Protein AF-A0A3P2R9H6-F1 (afdb_monomer)

Foldseek 3Di:
DPPVVVLVVVLVVLCVVCVLVCVLVVDPLLVQLQVVQVVCVPPDFDWLVNSCVSRVDDSVVSVVSVVSCVVSQQKDWDDDPPTTTMHGGDPPVSVVSVVVSVVSVVVVVD

Structure (mmCIF, N/CA/C/O backbone):
data_AF-A0A3P2R9H6-F1
#
_entry.id   AF-A0A3P2R9H6-F1
#
loop_
_atom_site.group_PDB
_atom_site.id
_atom_site.type_sym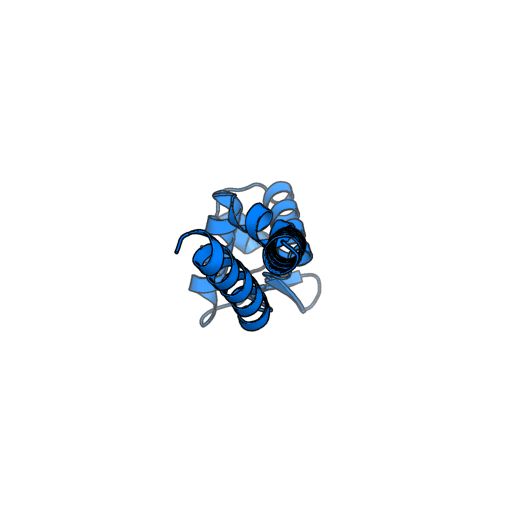bol
_atom_site.label_atom_id
_atom_site.label_alt_id
_atom_site.label_comp_id
_atom_site.label_asym_id
_atom_site.label_entity_id
_atom_site.label_seq_id
_atom_site.pdbx_PDB_ins_code
_atom_site.Cartn_x
_atom_site.Cartn_y
_atom_site.Cartn_z
_atom_site.occupancy
_atom_site.B_iso_or_equiv
_atom_site.auth_seq_id
_atom_site.auth_comp_id
_atom_site.auth_asym_id
_atom_site.auth_atom_id
_atom_site.pdbx_PDB_model_num
ATOM 1 N N . MET A 1 1 ? 23.327 -1.780 -34.382 1.00 46.62 1 MET A N 1
ATOM 2 C CA . MET A 1 1 ? 22.218 -0.815 -34.222 1.00 46.62 1 MET A CA 1
ATOM 3 C C . MET A 1 1 ? 20.954 -1.452 -33.639 1.00 46.62 1 MET A C 1
ATOM 5 O O . MET A 1 1 ? 20.208 -0.732 -33.006 1.00 46.62 1 MET A O 1
ATOM 9 N N . SER A 1 2 ? 20.743 -2.770 -33.760 1.00 53.44 2 SER A N 1
ATOM 10 C CA . SER A 1 2 ? 19.533 -3.475 -33.286 1.00 53.44 2 SER A CA 1
ATOM 11 C C . SER A 1 2 ? 19.523 -3.889 -31.801 1.00 53.44 2 SER A C 1
ATOM 13 O O . SER A 1 2 ? 18.468 -3.936 -31.202 1.00 53.44 2 SER A O 1
ATOM 15 N N . LYS A 1 3 ? 20.672 -4.137 -31.154 1.00 57.78 3 LYS A N 1
ATOM 16 C CA . LYS A 1 3 ? 20.700 -4.594 -29.741 1.00 57.78 3 LYS A CA 1
ATOM 17 C C . LYS A 1 3 ? 20.366 -3.520 -28.693 1.00 57.78 3 LYS A C 1
ATOM 19 O O . LYS A 1 3 ? 20.086 -3.863 -27.551 1.00 57.78 3 LYS A O 1
ATOM 24 N N . GLN A 1 4 ? 20.467 -2.240 -29.053 1.00 58.81 4 GLN A N 1
ATOM 25 C CA . GLN A 1 4 ? 20.329 -1.126 -28.108 1.00 58.81 4 GLN A CA 1
ATOM 26 C C . GLN A 1 4 ? 18.892 -0.582 -28.045 1.00 58.81 4 GLN A C 1
ATOM 28 O O . GLN A 1 4 ? 18.503 -0.077 -26.996 1.00 58.81 4 GLN A O 1
ATOM 33 N N . SER A 1 5 ? 18.092 -0.741 -29.113 1.00 61.91 5 SER A N 1
ATOM 34 C CA . SER A 1 5 ? 16.647 -0.454 -29.086 1.00 61.91 5 SER A CA 1
ATOM 35 C C . SER A 1 5 ? 15.918 -1.424 -28.158 1.00 61.91 5 SER A C 1
ATOM 37 O O . SER A 1 5 ? 15.194 -0.985 -27.269 1.00 61.91 5 SER A O 1
ATOM 39 N N . ASP A 1 6 ? 16.223 -2.716 -28.278 1.00 82.00 6 ASP A N 1
ATOM 40 C CA . ASP A 1 6 ? 15.522 -3.788 -27.563 1.00 82.00 6 ASP A CA 1
ATOM 41 C C . ASP A 1 6 ? 15.710 -3.694 -26.038 1.00 82.00 6 ASP A C 1
ATOM 43 O O . ASP A 1 6 ? 14.777 -3.921 -25.272 1.00 82.00 6 ASP A O 1
ATOM 47 N N . LEU A 1 7 ? 16.902 -3.294 -25.574 1.00 84.56 7 LEU A N 1
ATOM 48 C CA . LEU A 1 7 ? 17.179 -3.126 -24.141 1.00 84.56 7 LEU A CA 1
ATOM 49 C C . LEU A 1 7 ? 16.446 -1.914 -23.544 1.00 84.56 7 LEU A C 1
ATOM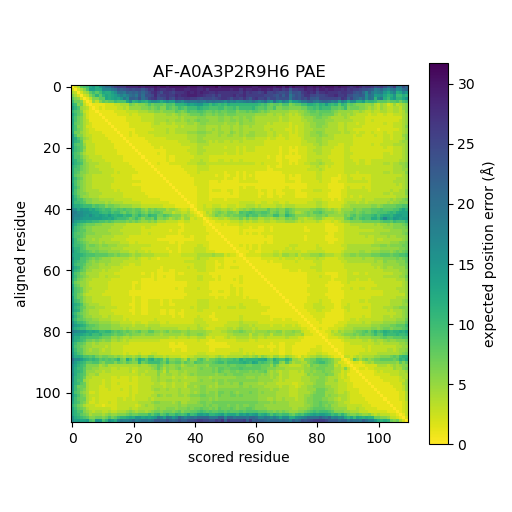 51 O O . LEU A 1 7 ? 15.968 -1.973 -22.414 1.00 84.56 7 LEU A O 1
ATOM 55 N N . SER A 1 8 ? 16.345 -0.814 -24.295 1.00 86.56 8 SER A N 1
ATOM 56 C CA . SER A 1 8 ? 15.620 0.374 -23.833 1.00 86.56 8 SER A CA 1
ATOM 57 C C . SER A 1 8 ? 14.109 0.134 -23.742 1.00 86.56 8 SER A C 1
ATOM 59 O O . SER A 1 8 ? 13.464 0.622 -22.815 1.00 86.56 8 SER A O 1
ATOM 61 N N . GLU A 1 9 ? 13.549 -0.658 -24.660 1.00 89.50 9 GLU A N 1
ATOM 62 C CA . GLU A 1 9 ? 12.145 -1.077 -24.625 1.00 89.50 9 GLU A CA 1
ATOM 63 C C . GLU A 1 9 ? 11.865 -1.998 -23.433 1.00 89.50 9 GLU A C 1
ATOM 65 O O . GLU A 1 9 ? 10.888 -1.771 -22.717 1.00 89.50 9 GLU A O 1
ATOM 70 N N . GLN A 1 10 ? 12.758 -2.957 -23.158 1.00 89.00 10 GLN A N 1
ATOM 71 C CA . GLN A 1 10 ? 12.662 -3.827 -21.982 1.00 89.00 10 GLN A CA 1
ATOM 72 C C . GLN A 1 10 ? 12.665 -3.023 -20.677 1.00 89.00 10 GLN A C 1
ATOM 74 O O . GLN A 1 10 ? 11.799 -3.214 -19.833 1.00 89.00 10 GLN A O 1
ATOM 79 N N . ILE A 1 11 ? 13.582 -2.069 -20.523 1.00 91.25 11 ILE A N 1
ATOM 80 C CA . ILE A 1 11 ? 13.661 -1.251 -19.305 1.00 91.25 11 ILE A CA 1
ATOM 81 C C . ILE A 1 11 ? 12.410 -0.390 -19.119 1.00 91.25 11 ILE A C 1
ATOM 83 O O . ILE A 1 11 ? 11.926 -0.241 -18.000 1.00 91.25 11 ILE A O 1
ATOM 87 N N . ASN A 1 12 ? 11.859 0.168 -20.198 1.00 92.12 12 ASN A N 1
ATOM 88 C CA . ASN A 1 12 ? 10.601 0.912 -20.120 1.00 92.12 12 ASN A CA 1
ATOM 89 C C . ASN A 1 12 ? 9.430 0.013 -19.698 1.00 92.12 12 ASN A C 1
ATOM 91 O O . ASN A 1 12 ? 8.568 0.450 -18.932 1.00 92.12 12 ASN A O 1
ATOM 95 N N . HIS A 1 13 ? 9.410 -1.238 -20.160 1.00 91.19 13 HIS A N 1
ATOM 96 C CA . HIS A 1 13 ? 8.444 -2.227 -19.698 1.00 91.19 13 HIS A CA 1
ATOM 97 C C . HIS A 1 13 ? 8.634 -2.550 -18.208 1.00 91.19 13 HIS A C 1
ATOM 99 O O . HIS A 1 13 ? 7.677 -2.453 -17.440 1.00 91.19 13 HIS A O 1
ATOM 105 N N . ASP A 1 14 ? 9.863 -2.824 -17.773 1.00 91.19 14 ASP A N 1
ATOM 106 C CA . ASP A 1 14 ? 10.186 -3.098 -16.370 1.00 91.19 14 ASP A CA 1
ATOM 107 C C . ASP A 1 14 ? 9.817 -1.918 -15.457 1.00 91.19 14 ASP A C 1
ATOM 109 O O . ASP A 1 14 ? 9.265 -2.118 -14.374 1.00 91.19 14 ASP A O 1
ATOM 113 N N . PHE A 1 15 ? 10.044 -0.675 -15.902 1.00 93.75 15 PHE A N 1
ATOM 114 C CA . PHE A 1 15 ? 9.589 0.520 -15.189 1.00 93.75 15 PHE A CA 1
ATOM 115 C C . PHE A 1 15 ? 8.073 0.531 -15.003 1.00 93.75 15 PHE A C 1
ATOM 117 O O . PHE A 1 15 ? 7.599 0.824 -13.903 1.00 93.75 15 PHE A O 1
ATOM 124 N N . SER A 1 16 ? 7.307 0.193 -16.043 1.00 92.06 16 SER A N 1
ATOM 125 C CA . SER A 1 16 ? 5.850 0.073 -15.937 1.00 92.06 16 SER A CA 1
ATOM 126 C C . SER A 1 16 ? 5.454 -0.983 -14.901 1.00 92.06 16 SER A C 1
ATOM 128 O O . SER A 1 16 ? 4.566 -0.735 -14.089 1.00 92.06 16 SER A O 1
ATOM 130 N N . GLU A 1 17 ? 6.147 -2.123 -14.869 1.00 90.56 17 GLU A N 1
ATOM 131 C CA . GLU A 1 17 ? 5.855 -3.236 -13.956 1.00 90.56 17 GLU A CA 1
ATOM 132 C C . GLU A 1 17 ? 6.136 -2.941 -12.476 1.00 90.56 17 GLU A C 1
ATOM 134 O O . GLU A 1 17 ? 5.536 -3.584 -11.604 1.00 90.56 17 GLU A O 1
ATOM 139 N N . VAL A 1 18 ? 7.035 -1.994 -12.179 1.00 92.88 18 VAL A N 1
ATOM 140 C CA . VAL A 1 18 ? 7.365 -1.580 -10.802 1.00 92.88 18 VAL A CA 1
ATOM 141 C C . VAL A 1 18 ? 6.774 -0.230 -10.399 1.00 92.88 18 VAL A C 1
ATOM 143 O O . VAL A 1 18 ? 6.918 0.164 -9.243 1.00 92.88 18 VAL A O 1
ATOM 146 N N . THR A 1 19 ? 6.129 0.504 -11.309 1.00 94.25 19 THR A N 1
ATOM 147 C CA . THR A 1 19 ? 5.680 1.884 -11.047 1.00 94.25 19 THR A CA 1
ATOM 148 C C . THR A 1 19 ? 4.782 1.966 -9.814 1.00 94.25 19 THR A C 1
ATOM 150 O O . THR A 1 19 ? 5.057 2.756 -8.909 1.00 94.25 19 THR A O 1
ATOM 153 N N . ASP A 1 20 ? 3.763 1.112 -9.722 1.00 92.56 20 ASP A N 1
ATOM 154 C CA . ASP A 1 20 ? 2.827 1.125 -8.592 1.00 92.56 20 ASP A CA 1
ATOM 155 C C . ASP A 1 20 ? 3.515 0.771 -7.268 1.00 92.56 20 ASP A C 1
ATOM 157 O O . ASP A 1 20 ? 3.244 1.391 -6.236 1.00 92.56 20 ASP A O 1
ATOM 161 N N . LEU A 1 21 ? 4.469 -0.166 -7.304 1.00 93.75 21 LEU A N 1
ATOM 162 C CA . LEU A 1 21 ? 5.298 -0.532 -6.157 1.00 93.75 21 LEU A CA 1
ATOM 163 C C . LEU A 1 21 ? 6.143 0.662 -5.685 1.00 93.75 21 LEU A C 1
ATOM 165 O O . LEU A 1 21 ? 6.130 1.000 -4.500 1.00 93.75 21 LEU A O 1
ATOM 169 N N . LEU A 1 22 ? 6.842 1.335 -6.602 1.00 94.69 22 LEU A N 1
ATOM 170 C CA . LEU A 1 22 ? 7.685 2.492 -6.291 1.00 94.69 22 LEU A CA 1
ATOM 171 C C . LEU A 1 22 ? 6.863 3.672 -5.767 1.00 94.69 22 LEU A C 1
ATOM 173 O O . LEU A 1 22 ? 7.236 4.288 -4.768 1.00 94.69 22 LEU A O 1
ATOM 177 N N . VAL A 1 23 ? 5.718 3.964 -6.388 1.00 95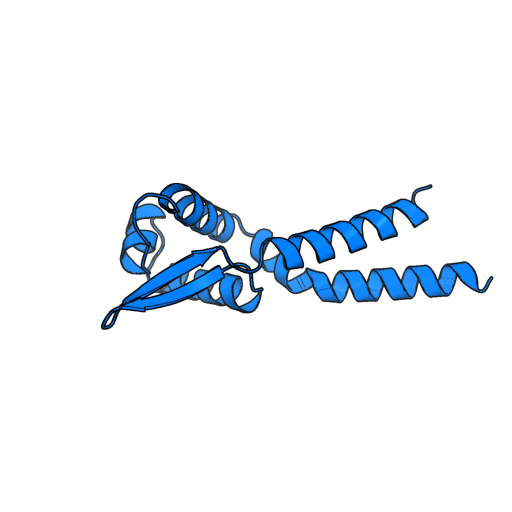.44 23 VAL A N 1
ATOM 178 C CA . VAL A 1 23 ? 4.798 5.016 -5.935 1.00 95.44 23 VAL A CA 1
ATOM 179 C C . VAL A 1 23 ? 4.257 4.693 -4.544 1.00 95.44 23 VAL A C 1
ATOM 181 O O . VAL A 1 23 ? 4.197 5.570 -3.675 1.00 95.44 23 VAL A O 1
ATOM 184 N N . ALA A 1 24 ? 3.885 3.440 -4.287 1.00 96.06 24 ALA A N 1
ATOM 185 C CA . ALA A 1 24 ? 3.398 3.021 -2.983 1.00 96.06 24 ALA A CA 1
ATOM 186 C C . ALA A 1 24 ? 4.492 3.114 -1.901 1.00 96.06 24 ALA A C 1
ATOM 188 O O . ALA A 1 24 ? 4.209 3.609 -0.808 1.00 96.06 24 ALA A O 1
ATOM 189 N N . LEU A 1 25 ? 5.733 2.727 -2.200 1.00 95.00 25 LEU A N 1
ATOM 190 C CA . LEU A 1 25 ? 6.861 2.794 -1.261 1.00 95.00 25 LEU A CA 1
ATOM 191 C C . LEU A 1 25 ? 7.461 4.203 -1.107 1.00 95.00 25 LEU A C 1
ATOM 193 O O . LEU A 1 25 ? 8.085 4.489 -0.090 1.00 95.00 25 LEU A O 1
ATOM 197 N N . GLY A 1 26 ? 7.240 5.108 -2.061 1.00 96.75 26 GLY A N 1
ATOM 198 C CA . GLY A 1 26 ? 7.776 6.475 -2.053 1.00 96.75 26 GLY A CA 1
ATOM 199 C C . GLY A 1 26 ? 7.148 7.435 -1.031 1.00 96.75 26 GLY A C 1
ATOM 200 O O . GLY A 1 26 ? 7.514 8.607 -0.983 1.00 96.75 26 GLY A O 1
ATOM 201 N N . ASP A 1 27 ? 6.202 6.977 -0.210 1.00 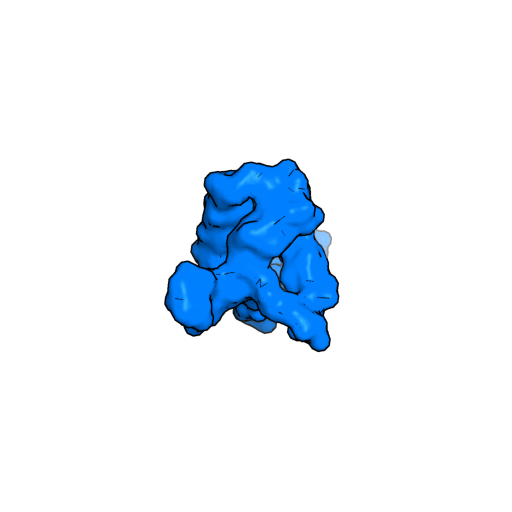97.88 27 ASP A N 1
ATOM 202 C CA . ASP A 1 27 ? 5.487 7.803 0.766 1.00 97.88 27 ASP A CA 1
ATOM 203 C C . ASP A 1 27 ? 5.829 7.419 2.201 1.00 97.88 27 ASP A C 1
ATOM 205 O O . ASP A 1 27 ? 5.647 6.285 2.646 1.00 97.88 27 ASP A O 1
ATOM 209 N N . LYS A 1 28 ? 6.268 8.422 2.961 1.00 97.38 28 LYS A N 1
ATOM 210 C CA . LYS A 1 28 ? 6.727 8.251 4.339 1.00 97.38 28 LYS A CA 1
ATOM 211 C C . LYS A 1 28 ? 5.661 7.659 5.267 1.00 97.38 28 LYS A C 1
ATOM 213 O O . LYS A 1 28 ? 6.007 6.892 6.159 1.00 97.38 28 LYS A O 1
ATOM 218 N N . LYS A 1 29 ? 4.384 8.009 5.092 1.00 97.81 29 LYS A N 1
ATOM 219 C CA . LYS A 1 29 ? 3.287 7.513 5.936 1.00 97.81 29 LYS A CA 1
ATOM 220 C C . LYS A 1 29 ? 2.927 6.073 5.606 1.00 97.81 29 LYS A C 1
ATOM 222 O O . LYS A 1 29 ? 2.652 5.294 6.517 1.00 97.81 29 LYS A O 1
ATOM 227 N N . ARG A 1 30 ? 3.021 5.679 4.336 1.00 97.69 30 ARG A N 1
ATOM 228 C CA . ARG A 1 30 ? 2.912 4.271 3.932 1.00 97.69 30 ARG A CA 1
ATOM 229 C C . ARG A 1 30 ? 4.059 3.432 4.490 1.00 97.69 30 ARG A C 1
ATOM 231 O O . ARG A 1 30 ? 3.797 2.377 5.060 1.00 97.69 30 ARG A O 1
ATOM 238 N N . LEU A 1 31 ? 5.296 3.928 4.433 1.00 97.62 31 LEU A N 1
ATOM 239 C CA . LEU A 1 31 ? 6.443 3.260 5.063 1.00 97.62 31 LEU A CA 1
ATOM 240 C C . LEU A 1 31 ? 6.286 3.140 6.588 1.00 97.62 31 LEU A C 1
ATOM 242 O O . LEU A 1 31 ? 6.633 2.111 7.163 1.00 97.62 31 LEU A O 1
ATOM 246 N N . GLU A 1 32 ? 5.719 4.155 7.244 1.00 97.50 32 GLU A N 1
ATOM 247 C CA . GLU A 1 32 ? 5.397 4.111 8.675 1.00 97.50 32 GLU A CA 1
ATOM 248 C C . GLU A 1 32 ? 4.381 2.999 8.994 1.00 97.50 32 GLU A C 1
ATOM 250 O O . GLU A 1 32 ? 4.613 2.214 9.913 1.00 97.50 32 GLU A O 1
ATOM 255 N N . ILE A 1 33 ? 3.307 2.867 8.205 1.00 97.81 33 ILE A N 1
ATOM 256 C CA . ILE A 1 33 ? 2.321 1.776 8.336 1.00 97.81 33 ILE A CA 1
ATOM 257 C C . ILE A 1 33 ? 2.983 0.405 8.147 1.00 97.81 33 ILE A C 1
ATOM 259 O O . ILE A 1 33 ? 2.790 -0.485 8.977 1.00 97.81 33 ILE A O 1
ATOM 263 N N . LEU A 1 34 ? 3.788 0.234 7.092 1.00 96.81 34 LEU A N 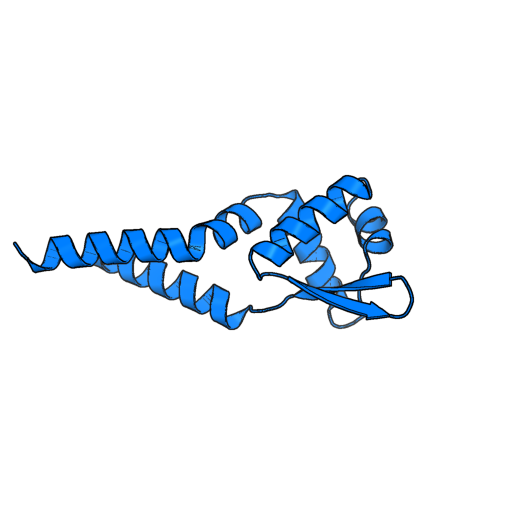1
ATOM 264 C CA . LEU A 1 34 ? 4.504 -1.020 6.832 1.00 96.81 34 LEU A CA 1
ATOM 265 C C . LEU A 1 34 ? 5.443 -1.378 7.987 1.00 96.81 34 LEU A C 1
ATOM 267 O O . LEU A 1 34 ? 5.483 -2.529 8.410 1.00 96.81 34 LEU A O 1
ATOM 271 N N . SER A 1 35 ? 6.140 -0.393 8.556 1.00 96.44 35 SER A N 1
ATOM 272 C CA . SER A 1 35 ? 6.989 -0.592 9.732 1.00 96.44 35 SER A CA 1
ATOM 273 C C . SER A 1 35 ? 6.198 -1.119 10.938 1.00 96.44 35 SER A C 1
ATOM 275 O O . SER A 1 35 ? 6.674 -2.030 11.622 1.00 96.44 35 SER A O 1
ATOM 277 N N . LYS A 1 36 ? 4.973 -0.621 11.180 1.00 96.94 36 LYS A N 1
ATOM 278 C CA . LYS A 1 36 ? 4.101 -1.162 12.242 1.00 96.94 36 LYS A CA 1
ATOM 279 C C . LYS A 1 36 ? 3.694 -2.607 11.967 1.00 96.94 36 LYS A C 1
ATOM 281 O O . LYS A 1 36 ? 3.794 -3.429 12.872 1.00 96.94 36 LYS A O 1
ATOM 286 N N . LEU A 1 37 ? 3.311 -2.929 10.729 1.00 96.00 37 LEU A N 1
ATOM 287 C CA . LEU A 1 37 ? 2.965 -4.300 10.332 1.00 96.00 37 LEU A CA 1
ATOM 288 C C . LEU A 1 37 ? 4.147 -5.266 10.504 1.00 96.00 37 LEU A C 1
ATOM 290 O O . LEU A 1 37 ? 3.970 -6.350 11.049 1.00 96.00 37 LEU A O 1
ATOM 294 N N . ILE A 1 38 ? 5.356 -4.859 10.105 1.00 94.12 38 ILE A N 1
ATOM 295 C CA . ILE A 1 38 ? 6.582 -5.657 10.275 1.00 94.12 38 ILE A CA 1
ATOM 296 C C . ILE A 1 38 ? 6.879 -5.889 11.760 1.00 94.12 38 ILE A C 1
ATOM 298 O O . ILE A 1 38 ? 7.175 -7.010 12.161 1.00 94.12 38 ILE A O 1
ATOM 302 N N . THR A 1 39 ? 6.763 -4.845 12.585 1.00 93.81 39 THR A N 1
ATOM 303 C CA . THR A 1 39 ? 6.995 -4.949 14.036 1.00 93.81 39 THR A CA 1
ATOM 304 C C . THR A 1 39 ? 6.023 -5.935 14.689 1.00 93.81 39 THR A C 1
ATOM 306 O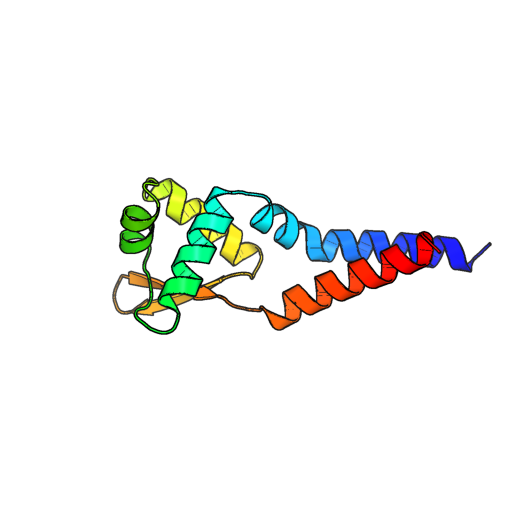 O . THR A 1 39 ? 6.409 -6.693 15.576 1.00 93.81 39 THR A O 1
ATOM 309 N N . ALA A 1 40 ? 4.773 -5.956 14.226 1.00 92.69 40 ALA A N 1
ATOM 310 C CA . ALA A 1 40 ? 3.714 -6.789 14.780 1.00 92.69 40 ALA A CA 1
ATOM 311 C C . ALA A 1 40 ? 3.651 -8.214 14.189 1.00 92.69 40 ALA A C 1
ATOM 313 O O . ALA A 1 40 ? 2.908 -9.045 14.704 1.00 92.69 40 ALA A O 1
ATOM 314 N N . TYR A 1 41 ? 4.444 -8.528 13.153 1.00 86.00 41 TYR A N 1
ATOM 315 C CA . TYR A 1 41 ? 4.344 -9.766 12.360 1.00 86.00 41 TYR A CA 1
ATOM 316 C C . TYR A 1 41 ? 4.391 -11.068 13.187 1.00 86.00 41 TYR A C 1
ATOM 318 O O . TYR A 1 41 ? 3.717 -12.037 12.848 1.00 86.00 41 TYR A O 1
ATOM 326 N N . HIS A 1 42 ? 5.146 -11.088 14.291 1.00 82.88 42 HIS A N 1
ATOM 327 C CA . HIS A 1 42 ? 5.248 -12.243 15.200 1.00 82.88 42 HIS A CA 1
ATOM 328 C C . HIS A 1 42 ? 4.428 -12.109 16.494 1.00 82.88 42 HIS A C 1
ATOM 330 O O . HIS A 1 42 ? 4.538 -12.966 17.368 1.00 82.88 42 HIS A O 1
ATOM 336 N N . GLN A 1 43 ? 3.658 -11.032 16.649 1.00 86.31 43 GLN A N 1
ATOM 337 C CA . GLN A 1 43 ? 2.966 -10.697 17.894 1.00 86.31 43 GLN A CA 1
ATOM 338 C C . GLN A 1 43 ? 1.450 -10.764 17.722 1.00 86.31 43 GLN A C 1
ATOM 340 O O . GLN A 1 43 ? 0.822 -11.716 18.176 1.00 86.31 43 GLN A O 1
ATOM 345 N N . GLU A 1 44 ? 0.867 -9.768 17.058 1.00 87.25 44 GLU A N 1
ATOM 346 C CA . GLU A 1 44 ? -0.579 -9.637 16.910 1.00 87.25 44 GLU A CA 1
ATOM 347 C C . GLU A 1 44 ? -0.914 -9.008 15.550 1.00 87.25 44 GLU A C 1
ATOM 349 O O . GLU A 1 44 ? -0.279 -8.028 15.152 1.00 87.25 44 GLU A O 1
ATOM 354 N N . PRO A 1 45 ? -1.896 -9.545 14.806 1.00 90.75 45 PRO A N 1
ATOM 355 C CA . PRO A 1 45 ? -2.315 -8.938 13.554 1.00 90.75 45 PRO A CA 1
ATOM 356 C C . PRO A 1 45 ? -2.958 -7.565 13.798 1.00 90.75 45 PRO A C 1
ATOM 358 O O . PRO A 1 45 ? -3.784 -7.407 14.692 1.00 90.75 45 PRO A O 1
ATOM 361 N N . LEU A 1 46 ? -2.637 -6.577 12.958 1.00 96.62 46 LEU A N 1
ATOM 362 C CA . LEU A 1 46 ? -3.139 -5.207 13.116 1.00 96.62 46 LEU A CA 1
ATOM 363 C C . LEU A 1 46 ? -4.341 -4.932 12.207 1.00 96.62 46 LEU A C 1
ATOM 365 O O . LEU A 1 46 ? -4.306 -5.200 11.000 1.00 96.62 46 LEU A O 1
ATOM 369 N N . CYS A 1 47 ? -5.389 -4.330 12.765 1.00 96.94 47 CYS A N 1
ATOM 370 C CA . CYS A 1 47 ? -6.524 -3.806 12.014 1.00 96.94 47 CYS A CA 1
ATOM 371 C C . CYS A 1 47 ? -6.404 -2.288 11.774 1.00 96.94 47 CYS A C 1
ATOM 373 O O . CYS A 1 47 ? -5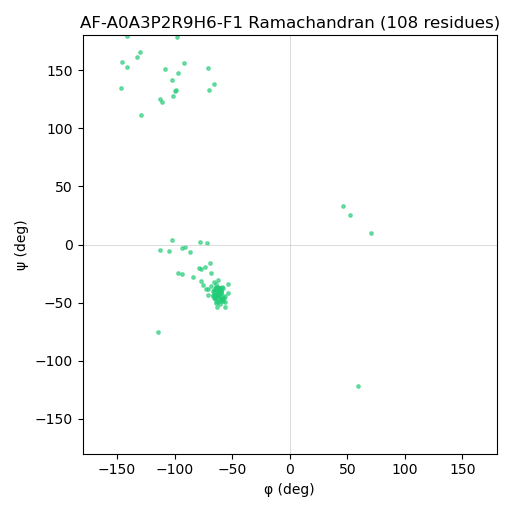.468 -1.618 12.213 1.00 96.94 47 CYS A O 1
ATOM 375 N N . VAL A 1 48 ? -7.381 -1.702 11.070 1.00 97.38 48 VAL A N 1
ATOM 376 C CA . VAL A 1 48 ? -7.408 -0.248 10.793 1.00 97.38 48 VAL A CA 1
ATOM 377 C C . VAL A 1 48 ? -7.399 0.581 12.080 1.00 97.38 48 VAL A C 1
ATOM 379 O O . VAL A 1 48 ? -6.787 1.648 12.109 1.00 97.38 48 VAL A O 1
ATOM 382 N N . LYS A 1 49 ? -8.092 0.122 13.132 1.00 96.38 49 LYS A N 1
ATOM 383 C CA . LYS A 1 49 ? -8.153 0.827 14.418 1.00 96.38 49 LYS A CA 1
ATOM 384 C C . LYS A 1 49 ? -6.765 0.884 15.058 1.00 96.38 49 LYS A C 1
ATOM 386 O O . LYS A 1 49 ? -6.302 1.978 15.360 1.00 96.38 49 LYS A O 1
ATOM 391 N N . ASP A 1 50 ? -6.083 -0.252 15.146 1.00 96.69 50 ASP A N 1
ATOM 392 C CA . ASP A 1 50 ? -4.755 -0.344 15.765 1.00 96.69 50 ASP A CA 1
ATOM 393 C C . ASP A 1 50 ? -3.743 0.510 14.996 1.00 96.69 50 ASP A C 1
ATOM 395 O O . ASP A 1 50 ? -2.998 1.297 15.572 1.00 96.69 50 ASP A O 1
ATOM 399 N N . LEU A 1 51 ? -3.777 0.453 13.661 1.00 97.25 51 LEU A N 1
ATOM 400 C CA . LEU A 1 51 ? -2.917 1.282 12.814 1.00 97.25 51 LEU A CA 1
ATOM 401 C C . LEU A 1 51 ? -3.199 2.782 12.961 1.00 97.25 51 LEU A C 1
ATOM 403 O O . LEU A 1 51 ? -2.270 3.582 12.886 1.00 97.25 51 LEU A O 1
ATOM 407 N N . THR A 1 52 ? -4.454 3.178 13.183 1.00 97.31 52 THR A N 1
ATOM 408 C CA . THR A 1 52 ? -4.827 4.578 13.461 1.00 97.31 52 THR A CA 1
ATOM 409 C C . THR A 1 52 ? -4.166 5.052 14.756 1.00 97.31 52 THR A C 1
ATOM 411 O O . THR A 1 52 ? -3.545 6.114 14.774 1.00 97.31 52 THR A O 1
ATOM 414 N N . GLU A 1 53 ? -4.237 4.240 15.811 1.00 95.81 53 GLU A N 1
ATOM 415 C CA . GLU A 1 53 ? -3.644 4.541 17.119 1.00 95.81 53 GLU A CA 1
ATOM 416 C C . GLU A 1 53 ? -2.106 4.563 17.061 1.00 95.81 53 GLU A C 1
ATOM 418 O O . GLU A 1 53 ? -1.476 5.459 17.618 1.00 95.81 53 GLU A O 1
ATOM 423 N N . LEU A 1 54 ? -1.486 3.639 16.320 1.00 95.88 54 LEU A N 1
ATOM 424 C CA . LEU A 1 54 ? -0.026 3.507 16.231 1.00 95.88 54 LEU A CA 1
ATOM 425 C C . LEU A 1 54 ? 0.667 4.548 15.338 1.00 95.88 54 LEU A C 1
ATOM 427 O O . LEU A 1 54 ? 1.881 4.733 15.463 1.00 95.88 54 LEU A O 1
ATOM 431 N N . THR A 1 55 ? -0.057 5.175 14.406 1.00 94.75 55 THR A N 1
ATOM 432 C CA . THR A 1 55 ? 0.515 6.105 13.405 1.00 94.75 55 THR A CA 1
ATOM 433 C C . THR A 1 55 ? 0.076 7.558 13.589 1.00 94.75 55 THR A C 1
ATOM 435 O O . THR A 1 55 ? 0.549 8.439 12.865 1.00 94.75 55 THR A O 1
ATOM 438 N N . ASN A 1 56 ? -0.832 7.833 14.535 1.00 92.62 56 ASN A N 1
ATOM 439 C CA . ASN A 1 56 ? -1.487 9.137 14.710 1.00 92.62 56 ASN A CA 1
ATOM 440 C C . ASN A 1 56 ? -2.142 9.678 13.420 1.00 92.62 56 ASN A C 1
ATOM 442 O O . ASN A 1 56 ? -2.294 10.889 13.242 1.00 92.62 56 ASN A O 1
ATOM 446 N N . LEU A 1 57 ? -2.522 8.793 12.497 1.00 95.94 57 LEU A N 1
ATOM 447 C CA . LEU A 1 57 ? -3.270 9.137 11.292 1.00 95.94 57 LEU A CA 1
ATOM 448 C C . LEU A 1 57 ? -4.768 9.005 11.551 1.00 95.94 57 LEU A C 1
ATOM 450 O O . LEU A 1 57 ? -5.204 8.250 12.412 1.00 95.94 57 LEU A O 1
ATOM 454 N N . SER A 1 58 ? -5.584 9.710 10.770 1.00 97.56 58 SER A N 1
ATOM 455 C CA . SER A 1 58 ? -7.032 9.510 10.819 1.00 97.56 58 SER A CA 1
ATOM 456 C C . SER A 1 58 ? -7.419 8.159 10.203 1.00 97.56 58 SER A C 1
ATOM 458 O O . SER A 1 58 ? -6.765 7.669 9.279 1.00 97.56 58 SER A O 1
ATOM 460 N N . ARG A 1 59 ? -8.537 7.572 10.648 1.00 97.00 59 ARG A N 1
ATOM 461 C CA . ARG A 1 59 ? -9.057 6.312 10.077 1.00 97.00 59 ARG A CA 1
ATOM 462 C C . ARG A 1 59 ? -9.245 6.365 8.547 1.00 97.00 59 ARG A C 1
ATOM 464 O O . ARG A 1 59 ? -8.883 5.385 7.889 1.00 97.00 59 ARG A O 1
ATOM 471 N N . PRO A 1 60 ? -9.767 7.462 7.948 1.00 98.06 60 PRO A N 1
ATOM 472 C CA . PRO A 1 60 ? -9.826 7.595 6.492 1.00 98.06 60 PRO A CA 1
ATOM 473 C C . PRO A 1 60 ? -8.444 7.592 5.831 1.00 98.06 60 PRO A C 1
ATOM 475 O O . PRO A 1 60 ? -8.272 6.928 4.812 1.00 98.06 60 PRO A O 1
ATOM 478 N N . ALA A 1 61 ? -7.453 8.269 6.423 1.00 97.81 61 ALA A N 1
ATOM 479 C CA . ALA A 1 61 ? -6.090 8.298 5.893 1.00 97.81 61 ALA A CA 1
ATOM 480 C C . ALA A 1 61 ? -5.438 6.908 5.931 1.00 97.81 61 ALA A C 1
ATOM 482 O O . ALA A 1 61 ? -4.908 6.453 4.920 1.00 97.81 61 ALA A O 1
ATOM 483 N N . VAL A 1 62 ? -5.559 6.187 7.052 1.00 98.19 62 VAL A N 1
ATOM 484 C CA . VAL A 1 62 ? -5.074 4.801 7.169 1.00 98.19 62 VAL A CA 1
ATOM 485 C C . VAL A 1 62 ? -5.733 3.905 6.124 1.00 98.19 62 VAL A C 1
ATOM 487 O O . VAL A 1 62 ? -5.043 3.197 5.399 1.00 98.19 62 VAL A O 1
ATOM 490 N N . SER A 1 63 ? -7.060 3.972 5.985 1.00 97.75 63 SER A N 1
ATOM 491 C CA . SER A 1 63 ? -7.791 3.155 5.005 1.00 97.75 63 SER A CA 1
ATOM 492 C C . SER A 1 63 ? -7.356 3.454 3.567 1.00 97.75 63 SER A C 1
ATOM 494 O O . SER A 1 63 ? -7.210 2.538 2.761 1.00 97.75 63 SER A O 1
ATOM 496 N N . HIS A 1 64 ? -7.112 4.728 3.248 1.00 98.12 64 HIS A N 1
ATOM 497 C CA . HIS A 1 64 ? -6.616 5.142 1.939 1.00 98.12 64 HIS A CA 1
ATOM 498 C C . HIS A 1 64 ? -5.207 4.600 1.661 1.00 98.12 64 HIS A C 1
ATOM 500 O O . HIS A 1 64 ? -4.966 4.023 0.602 1.00 98.12 64 HIS A O 1
ATOM 506 N N . HIS A 1 65 ? -4.293 4.713 2.625 1.00 98.12 65 HIS A N 1
ATOM 507 C CA . HIS A 1 65 ? -2.944 4.168 2.500 1.00 98.12 65 HIS A CA 1
ATOM 508 C C . HIS A 1 65 ? -2.933 2.644 2.363 1.00 98.12 65 HIS A C 1
ATOM 510 O O . HIS A 1 65 ? -2.223 2.122 1.508 1.00 98.12 65 HIS A O 1
ATOM 516 N N . LEU A 1 66 ? -3.746 1.936 3.150 1.00 97.94 66 LEU A N 1
ATOM 517 C CA . LEU A 1 66 ? -3.879 0.482 3.059 1.00 97.94 66 LEU A CA 1
ATOM 518 C C . LEU A 1 66 ? -4.435 0.047 1.703 1.00 97.94 66 LEU A C 1
ATOM 520 O O . LEU A 1 66 ? -3.981 -0.954 1.158 1.00 97.94 66 LEU A O 1
ATOM 524 N N . LYS A 1 67 ? -5.370 0.812 1.127 1.00 97.75 67 LYS A N 1
ATOM 525 C CA . LYS A 1 67 ? -5.853 0.556 -0.232 1.00 97.75 67 LYS A CA 1
ATOM 526 C C . LYS A 1 67 ? -4.716 0.647 -1.252 1.00 97.75 67 LYS A C 1
ATOM 528 O O . LYS A 1 67 ? -4.529 -0.300 -1.997 1.00 97.75 67 LYS A O 1
ATOM 533 N N . ILE A 1 68 ? -3.933 1.728 -1.241 1.00 97.44 68 ILE A N 1
ATOM 534 C CA . ILE A 1 68 ? -2.801 1.903 -2.170 1.00 97.44 68 ILE A CA 1
ATOM 535 C C . ILE A 1 68 ? -1.776 0.775 -2.010 1.00 97.44 68 ILE A C 1
ATOM 537 O O . ILE A 1 68 ? -1.353 0.182 -2.995 1.00 97.44 68 ILE A O 1
ATOM 541 N N . LEU A 1 69 ? -1.399 0.451 -0.770 1.00 97.12 69 LEU A N 1
ATOM 542 C CA . LEU A 1 69 ? -0.448 -0.627 -0.485 1.00 97.12 69 LEU A CA 1
ATOM 543 C C . LEU A 1 69 ? -0.962 -1.992 -0.966 1.00 97.12 69 LEU A C 1
ATOM 545 O O . LEU A 1 69 ? -0.182 -2.800 -1.462 1.00 97.12 69 LEU A O 1
ATOM 549 N N . LYS A 1 70 ? -2.267 -2.248 -0.822 1.00 96.31 70 LYS A N 1
ATOM 550 C CA . LYS A 1 70 ? -2.906 -3.478 -1.292 1.00 96.31 70 LYS A CA 1
ATOM 551 C C . LYS A 1 70 ? -2.982 -3.523 -2.817 1.00 96.31 70 LYS A C 1
ATOM 553 O O . LYS A 1 70 ? -2.735 -4.572 -3.401 1.00 96.31 70 LYS A O 1
ATOM 558 N N . ASP A 1 71 ? -3.351 -2.416 -3.453 1.00 94.62 71 ASP A N 1
ATOM 559 C CA . ASP A 1 71 ? -3.467 -2.328 -4.911 1.00 94.62 71 ASP A CA 1
ATOM 560 C C . ASP A 1 71 ? -2.082 -2.485 -5.573 1.00 94.62 71 ASP A C 1
ATOM 562 O O . ASP A 1 71 ? -1.976 -3.142 -6.601 1.00 94.62 71 ASP A O 1
ATOM 566 N N . ALA A 1 72 ? -1.012 -2.027 -4.910 1.00 94.00 72 ALA A N 1
ATOM 567 C CA . ALA A 1 72 ? 0.382 -2.297 -5.281 1.00 94.00 72 ALA A CA 1
ATOM 568 C C . ALA A 1 72 ? 0.885 -3.706 -4.887 1.00 94.00 72 ALA A C 1
ATOM 570 O O . ALA A 1 72 ? 2.063 -4.015 -5.054 1.00 94.00 72 ALA A O 1
ATOM 571 N N . GLY A 1 73 ? 0.031 -4.557 -4.308 1.00 93.62 73 GLY A N 1
ATOM 572 C CA . GLY A 1 73 ? 0.363 -5.933 -3.934 1.00 93.62 73 GLY A CA 1
ATOM 573 C C . GLY A 1 73 ? 1.323 -6.088 -2.750 1.00 93.62 73 GLY A C 1
ATOM 574 O O . GLY A 1 73 ? 1.781 -7.196 -2.513 1.00 93.62 73 GLY A O 1
ATOM 575 N N . ILE A 1 74 ? 1.639 -5.025 -2.004 1.00 94.94 74 ILE A N 1
ATOM 576 C CA . ILE A 1 74 ? 2.605 -5.047 -0.883 1.00 94.94 74 ILE A CA 1
ATOM 577 C C . ILE A 1 74 ? 1.991 -5.669 0.376 1.00 94.94 74 ILE A C 1
ATOM 579 O O . ILE A 1 74 ? 2.686 -6.244 1.214 1.00 94.94 74 ILE A O 1
ATOM 583 N N . ILE A 1 75 ? 0.681 -5.499 0.542 1.00 96.19 75 ILE A N 1
ATOM 584 C CA . ILE A 1 75 ? -0.059 -6.020 1.686 1.00 96.19 75 ILE A CA 1
ATOM 585 C C . ILE A 1 75 ? -1.323 -6.721 1.231 1.00 96.19 75 ILE A C 1
ATOM 587 O O . ILE A 1 75 ? -1.877 -6.445 0.165 1.00 96.19 75 ILE A O 1
ATOM 591 N N . ASN A 1 76 ? -1.851 -7.540 2.122 1.00 95.88 76 ASN A N 1
ATOM 592 C CA . ASN A 1 76 ? -3.165 -8.131 1.984 1.00 95.88 76 ASN A CA 1
ATOM 593 C C . ASN A 1 76 ? -3.846 -8.173 3.355 1.00 95.88 76 ASN A C 1
ATOM 595 O O . ASN A 1 76 ? -3.299 -7.677 4.343 1.00 95.88 76 ASN A O 1
ATOM 599 N N . TYR A 1 77 ? -5.073 -8.682 3.422 1.00 96.69 77 TYR A N 1
ATOM 600 C CA . TYR A 1 77 ? -5.792 -8.785 4.684 1.00 96.69 77 TYR A CA 1
ATOM 601 C C . TYR A 1 77 ? -6.596 -10.074 4.802 1.00 96.69 77 TYR A C 1
ATOM 603 O O . TYR A 1 77 ? -7.059 -10.647 3.818 1.00 96.69 77 TYR A O 1
ATOM 611 N N . THR A 1 78 ? -6.801 -10.511 6.041 1.00 96.12 78 THR A N 1
ATOM 612 C CA . THR A 1 78 ? -7.798 -11.527 6.392 1.00 96.12 78 THR A CA 1
ATOM 613 C C . THR A 1 78 ? -8.950 -10.868 7.138 1.00 96.12 78 THR A C 1
ATOM 615 O O . THR A 1 78 ? -8.775 -9.831 7.779 1.00 96.12 78 THR A O 1
ATOM 618 N N . LYS A 1 79 ? -10.155 -11.430 7.031 1.00 96.31 79 LYS A N 1
ATOM 619 C CA . LYS A 1 79 ? -11.308 -10.960 7.805 1.00 96.31 79 LYS A CA 1
ATOM 620 C C . LYS A 1 79 ? -11.519 -11.862 9.007 1.00 96.31 79 LYS A C 1
ATOM 622 O O . LYS A 1 79 ? -11.581 -13.078 8.849 1.00 96.31 79 LYS A O 1
ATOM 627 N N . GLN A 1 80 ? -11.701 -11.261 10.176 1.00 94.19 80 GLN A N 1
ATOM 628 C CA . GLN A 1 80 ? -12.174 -11.952 11.371 1.00 94.19 80 GLN A CA 1
ATOM 629 C C . GLN A 1 80 ? -13.351 -11.156 11.941 1.00 94.19 80 GLN A C 1
ATOM 631 O O . GLN A 1 80 ? -13.213 -10.008 12.369 1.00 94.19 80 GLN A O 1
ATOM 636 N N . GLY A 1 81 ? -14.550 -11.736 11.856 1.00 93.50 81 GLY A N 1
ATOM 637 C CA . GLY A 1 81 ? -15.792 -11.016 12.134 1.00 93.50 81 GLY A CA 1
ATOM 638 C C . GLY A 1 81 ? -15.970 -9.813 11.201 1.00 93.50 81 GLY A C 1
ATOM 639 O O . GLY A 1 81 ? -15.994 -9.956 9.979 1.00 93.50 81 GLY A O 1
ATOM 640 N N . THR A 1 82 ? -16.102 -8.618 11.779 1.00 92.62 82 THR A N 1
ATOM 641 C CA . THR A 1 82 ? -16.270 -7.354 11.039 1.00 92.62 82 THR A CA 1
ATOM 642 C C . THR A 1 82 ? -14.956 -6.613 10.787 1.00 92.62 82 THR A C 1
ATOM 644 O O . THR A 1 82 ? -14.965 -5.573 10.125 1.00 92.62 82 THR A O 1
ATOM 647 N N . GLN A 1 83 ? -13.833 -7.122 11.301 1.00 94.31 83 GLN A N 1
ATOM 648 C CA . GLN A 1 83 ? -12.531 -6.470 11.203 1.00 94.31 83 GLN A CA 1
ATOM 649 C C . GLN A 1 83 ? -11.658 -7.110 10.120 1.00 94.31 83 GLN A C 1
ATOM 651 O O . GLN A 1 83 ? -11.653 -8.329 9.933 1.00 94.31 83 GLN A O 1
ATOM 656 N N . SER A 1 84 ? -10.916 -6.261 9.407 1.00 96.88 84 SER A N 1
ATOM 657 C CA . SER A 1 84 ? -9.866 -6.673 8.474 1.00 96.88 84 SER A CA 1
ATOM 658 C C . SER A 1 84 ? -8.506 -6.495 9.131 1.00 96.88 84 SER A C 1
ATOM 660 O O . SER A 1 84 ? -8.187 -5.396 9.591 1.00 96.88 84 SER A O 1
ATOM 662 N N . TYR A 1 85 ? -7.720 -7.562 9.113 1.00 96.94 85 TYR A N 1
ATOM 663 C CA . TYR A 1 85 ? -6.389 -7.655 9.691 1.00 96.94 85 TYR A CA 1
ATOM 664 C C . TYR A 1 85 ? -5.349 -7.762 8.587 1.00 96.94 85 TYR A C 1
ATOM 666 O O . TYR A 1 85 ? -5.430 -8.669 7.757 1.00 96.94 85 TYR A O 1
ATOM 674 N N . TYR A 1 86 ? -4.401 -6.830 8.565 1.00 97.25 86 TYR A N 1
ATOM 675 C CA . TYR A 1 86 ? -3.473 -6.648 7.454 1.00 97.25 86 TYR A CA 1
ATOM 676 C C . TYR A 1 86 ? -2.138 -7.344 7.713 1.00 97.25 86 TYR A C 1
ATOM 678 O O . TYR A 1 86 ? -1.680 -7.428 8.851 1.00 97.25 86 TYR A O 1
ATOM 686 N N . TYR A 1 87 ? -1.506 -7.818 6.645 1.00 94.81 87 TYR A N 1
ATOM 687 C CA . TYR A 1 87 ? -0.196 -8.463 6.668 1.00 94.81 87 TYR A CA 1
ATOM 688 C C . TYR A 1 87 ? 0.581 -8.139 5.389 1.00 94.81 87 TYR A C 1
ATOM 690 O O . TYR A 1 87 ? -0.012 -7.775 4.373 1.00 94.81 87 TYR A O 1
ATOM 698 N N . ILE A 1 88 ? 1.910 -8.245 5.454 1.00 93.94 88 ILE A N 1
ATOM 699 C CA . ILE A 1 88 ? 2.785 -8.079 4.288 1.00 93.94 88 ILE A CA 1
ATOM 700 C C . ILE A 1 88 ? 2.599 -9.278 3.351 1.00 93.94 88 ILE A C 1
ATOM 702 O O . ILE A 1 88 ? 2.624 -10.417 3.810 1.00 93.94 88 ILE A O 1
ATOM 706 N N . ASP A 1 89 ? 2.433 -9.019 2.057 1.00 91.81 89 ASP A N 1
ATOM 707 C CA . ASP A 1 89 ? 2.196 -10.027 1.019 1.00 91.81 89 ASP A CA 1
ATOM 708 C C . ASP A 1 89 ? 3.154 -9.819 -0.173 1.00 91.81 89 ASP A C 1
ATOM 710 O O . ASP A 1 89 ? 3.818 -8.787 -0.275 1.00 91.81 89 ASP A O 1
ATOM 714 N N . ASN A 1 90 ? 3.269 -10.819 -1.053 1.00 81.50 90 ASN A N 1
ATOM 715 C CA . ASN A 1 90 ? 4.041 -10.795 -2.309 1.00 81.50 90 ASN A CA 1
ATOM 716 C C . ASN A 1 90 ? 5.468 -10.218 -2.227 1.00 81.50 90 ASN A C 1
ATOM 718 O O . ASN A 1 90 ? 5.969 -9.636 -3.192 1.00 81.50 90 ASN A O 1
ATOM 722 N N . VAL A 1 91 ? 6.164 -10.407 -1.102 1.00 79.75 91 VAL A N 1
ATOM 723 C CA . VAL A 1 91 ? 7.538 -9.905 -0.926 1.00 79.75 91 VAL A CA 1
ATOM 724 C C . VAL A 1 91 ? 8.463 -10.436 -2.022 1.00 79.75 91 VAL A C 1
ATOM 726 O O . VAL A 1 91 ? 9.207 -9.661 -2.612 1.00 79.75 91 VAL A O 1
ATOM 729 N N . GLN A 1 92 ? 8.369 -11.729 -2.346 1.00 84.88 92 GLN A N 1
ATOM 730 C CA . GLN A 1 92 ? 9.234 -12.353 -3.348 1.00 84.88 92 GLN A CA 1
ATOM 731 C C . GLN A 1 92 ? 9.026 -11.751 -4.744 1.00 84.88 92 GLN A C 1
ATOM 733 O O . GLN A 1 92 ? 9.974 -11.244 -5.327 1.00 84.88 92 GLN A O 1
ATOM 738 N N . SER A 1 93 ? 7.786 -11.720 -5.243 1.00 87.62 93 SER A N 1
ATOM 739 C CA . SER A 1 93 ? 7.499 -11.206 -6.589 1.00 87.62 93 SER A CA 1
ATOM 740 C C . SER A 1 93 ? 7.877 -9.728 -6.743 1.00 87.62 93 SER A C 1
ATOM 742 O O . SER A 1 93 ? 8.446 -9.341 -7.762 1.00 87.62 93 SER A O 1
ATOM 744 N N . ASN A 1 94 ? 7.625 -8.905 -5.721 1.00 87.50 94 ASN A N 1
ATOM 745 C CA . ASN A 1 94 ? 8.016 -7.495 -5.734 1.00 87.50 94 ASN A CA 1
ATOM 746 C C . ASN A 1 94 ? 9.544 -7.318 -5.732 1.00 87.50 94 ASN A C 1
ATOM 748 O O . ASN A 1 94 ? 10.061 -6.445 -6.431 1.00 87.50 94 ASN A O 1
ATOM 752 N N . ILE A 1 95 ? 10.274 -8.153 -4.982 1.00 87.50 95 ILE A N 1
ATOM 753 C CA . ILE A 1 95 ? 11.743 -8.168 -4.996 1.00 87.50 95 ILE A CA 1
ATOM 754 C C . ILE A 1 95 ? 12.262 -8.595 -6.368 1.00 87.50 95 ILE A C 1
ATOM 756 O O . ILE A 1 95 ? 13.149 -7.926 -6.891 1.00 87.50 95 ILE A O 1
ATOM 760 N N . ASP A 1 96 ? 11.698 -9.643 -6.967 1.00 91.00 96 ASP A N 1
ATOM 761 C CA . ASP A 1 96 ? 12.128 -10.147 -8.273 1.00 91.00 96 ASP A CA 1
ATOM 762 C C . ASP A 1 96 ? 12.005 -9.048 -9.338 1.00 91.00 96 ASP A C 1
ATOM 764 O O . ASP A 1 96 ? 12.965 -8.763 -10.054 1.00 91.00 96 ASP A O 1
ATOM 768 N N . LYS A 1 97 ? 10.865 -8.343 -9.382 1.00 89.06 97 LYS A N 1
ATOM 769 C CA . LYS A 1 97 ? 10.657 -7.204 -10.293 1.00 89.06 97 LYS A CA 1
ATOM 770 C C . LYS A 1 97 ? 11.696 -6.095 -10.089 1.00 89.06 97 LYS A C 1
ATOM 772 O O . LYS A 1 97 ? 12.278 -5.598 -11.051 1.00 89.06 97 LYS A O 1
ATOM 777 N N . MET A 1 98 ? 11.966 -5.726 -8.835 1.00 91.50 98 MET A N 1
ATOM 778 C CA . MET A 1 98 ? 12.974 -4.711 -8.503 1.00 91.50 98 MET A CA 1
ATOM 779 C C . MET A 1 98 ? 14.395 -5.149 -8.884 1.00 91.50 98 MET A C 1
ATOM 781 O O . MET A 1 98 ? 15.191 -4.331 -9.352 1.00 91.50 98 MET A O 1
ATOM 785 N N . GLN A 1 99 ? 14.724 -6.431 -8.704 1.00 92.31 99 GLN A N 1
ATOM 786 C CA . GLN A 1 99 ? 16.006 -7.006 -9.106 1.00 92.31 99 GLN A CA 1
ATOM 787 C C . GLN A 1 99 ? 16.164 -7.008 -10.627 1.00 92.31 99 GLN A C 1
ATOM 789 O O . GLN A 1 99 ? 17.221 -6.611 -11.112 1.00 92.31 99 GLN A O 1
ATOM 794 N N . HIS A 1 100 ? 15.125 -7.399 -11.371 1.00 90.25 100 HIS A N 1
ATOM 795 C CA . HIS A 1 100 ? 15.113 -7.358 -12.835 1.00 90.25 100 HIS A CA 1
ATOM 796 C C . HIS A 1 100 ? 15.405 -5.950 -13.360 1.00 90.25 100 HIS A C 1
ATOM 798 O O . HIS A 1 100 ? 16.405 -5.771 -14.056 1.00 90.25 100 HIS A O 1
ATOM 804 N N . LEU A 1 101 ? 14.646 -4.945 -12.907 1.00 91.25 101 LEU A N 1
ATOM 805 C CA . LEU A 1 101 ? 14.871 -3.556 -13.308 1.00 91.25 101 LEU A CA 1
ATOM 806 C C . LEU A 1 101 ? 16.295 -3.082 -12.979 1.00 91.25 101 LEU A C 1
ATOM 808 O O . LEU A 1 101 ? 16.965 -2.470 -13.808 1.00 91.25 101 LEU A O 1
ATOM 812 N N . THR A 1 102 ? 16.778 -3.364 -11.765 1.00 91.94 102 THR A N 1
ATOM 813 C CA . THR A 1 102 ? 18.124 -2.944 -11.338 1.00 91.94 102 THR A CA 1
ATOM 814 C C . THR A 1 102 ? 19.202 -3.581 -12.216 1.00 91.94 102 THR A C 1
ATOM 816 O O . THR A 1 102 ? 20.126 -2.897 -12.655 1.00 91.94 102 THR A O 1
ATOM 819 N N . ASN A 1 103 ? 19.071 -4.875 -12.513 1.00 91.06 103 ASN A N 1
ATOM 820 C CA . ASN A 1 103 ? 20.003 -5.599 -13.371 1.00 91.06 103 ASN A CA 1
ATOM 821 C C . ASN A 1 103 ? 20.000 -5.060 -14.804 1.00 91.06 103 ASN A C 1
ATOM 823 O O . ASN A 1 103 ? 21.060 -4.976 -15.423 1.00 91.06 103 ASN A O 1
ATOM 827 N N . ASP A 1 104 ? 18.840 -4.675 -15.330 1.00 88.81 104 ASP A N 1
ATOM 828 C CA . ASP A 1 104 ? 18.731 -4.141 -16.683 1.00 88.81 104 ASP A CA 1
ATOM 829 C C . ASP A 1 104 ? 19.295 -2.719 -16.791 1.00 88.81 104 ASP A C 1
ATOM 831 O O . ASP A 1 104 ? 20.030 -2.422 -17.734 1.00 88.81 104 ASP A O 1
ATOM 835 N N . LEU A 1 105 ? 19.085 -1.873 -15.779 1.00 89.69 105 LEU A N 1
ATOM 836 C CA . LEU A 1 105 ? 19.711 -0.548 -15.703 1.00 89.69 105 LEU A CA 1
ATOM 837 C C . LEU A 1 105 ? 21.246 -0.618 -15.624 1.00 89.69 105 LEU A C 1
ATOM 839 O O . LEU A 1 105 ? 21.939 0.203 -16.237 1.00 89.69 105 LEU A O 1
ATOM 843 N N . LEU A 1 106 ? 21.795 -1.614 -14.919 1.00 89.88 106 LEU A N 1
ATOM 844 C CA . LEU A 1 106 ? 23.244 -1.836 -14.847 1.00 89.88 106 LEU A CA 1
ATOM 845 C C . LEU A 1 106 ? 23.863 -2.148 -16.219 1.00 89.88 106 LEU A C 1
ATOM 847 O O . LEU A 1 106 ? 24.995 -1.751 -16.480 1.00 89.88 106 LEU A O 1
ATOM 851 N N . LYS A 1 107 ? 23.118 -2.789 -17.131 1.00 87.19 107 LYS A N 1
ATOM 852 C CA . LYS A 1 107 ? 23.591 -3.106 -18.494 1.00 87.19 107 LYS A CA 1
ATOM 853 C C . LYS A 1 107 ? 23.765 -1.874 -19.388 1.00 87.19 107 LYS A C 1
ATOM 855 O O . LYS A 1 107 ? 24.384 -1.996 -20.438 1.00 87.19 107 LYS A O 1
ATOM 860 N N . ILE A 1 108 ? 23.192 -0.723 -19.018 1.00 84.62 108 ILE A N 1
ATOM 861 C CA . ILE A 1 108 ? 23.330 0.543 -19.766 1.00 84.62 108 ILE A CA 1
ATOM 862 C C . ILE A 1 108 ? 24.433 1.433 -19.180 1.00 84.62 108 ILE A C 1
ATOM 864 O O . ILE A 1 108 ? 24.980 2.289 -19.872 1.00 84.62 108 ILE A O 1
ATOM 868 N N . THR A 1 109 ? 24.749 1.258 -17.899 1.00 74.62 109 THR A N 1
ATOM 869 C CA . THR A 1 109 ? 25.733 2.081 -17.178 1.00 74.62 109 THR A CA 1
ATOM 870 C C . THR A 1 109 ? 27.157 1.516 -17.221 1.00 74.62 109 THR A C 1
ATOM 872 O O . THR A 1 109 ? 28.073 2.164 -16.715 1.00 74.62 109 THR A O 1
ATOM 875 N N . CYS A 1 110 ? 27.347 0.352 -17.849 1.00 56.62 110 CYS A N 1
ATOM 876 C CA . CYS A 1 110 ? 28.630 -0.295 -18.143 1.00 56.62 110 CYS A CA 1
ATOM 877 C C . CYS A 1 110 ? 28.843 -0.381 -19.658 1.00 56.62 110 CYS A C 1
ATOM 879 O O . CYS A 1 11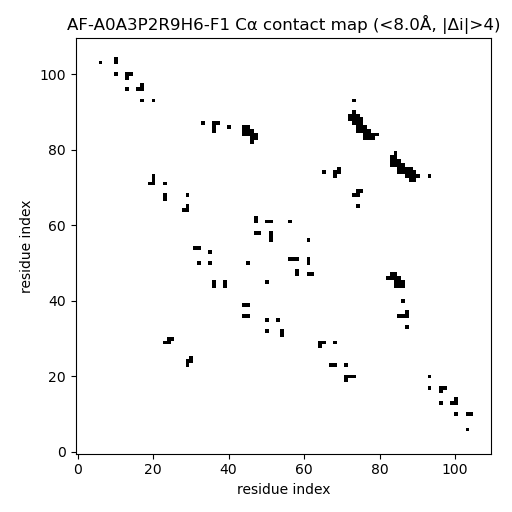0 ? 29.999 -0.185 -20.094 1.00 56.62 110 CYS A O 1
#

Organism: Weissella viridescens (NCBI:txid1629)

Nearest PDB structures (foldseek):
  4ooi-assembly1_A  TM=8.229E-01  e=9.026E-06  Vibrio cholerae O1 biovar El Tor str. N16961
  3f72-assembly1_B  TM=6.598E-01  e=3.256E-06  Staphylococcus aureus
  4k2e-assembly1_B  TM=7.614E-01  e=1.939E-05  Vibrio cholerae O1 biovar El Tor str. N16961
  1u2w-assembly2_C  TM=7.878E-01  e=2.842E-05  Staphylococcus aureus
  3jth-assembly1_A  TM=7.167E-01  e=2.502E-05  Vibrio vulnificus CMCP6

Mean predicted aligned error: 4.9 Å

InterPro domains:
  IPR001845 HTH ArsR-type DNA-binding domain [PF01022] (27-77)
  IPR001845 HTH ArsR-type DNA-binding domain [PR00778] (22-37)
  IPR001845 HTH ArsR-type DNA-binding domain [PR00778] (58-73)
  IPR001845 HTH ArsR-type DNA-binding domain [PR00778] (73-88)
  IPR001845 HTH ArsR-type DNA-binding domain [PS50987] (7-110)
  IPR001845 HTH ArsR-type DNA-binding domain [SM00418] (20-100)
  IPR011991 ArsR-like helix-turn-helix domain [cd00090] (24-91)
  IPR018334 ArsR-type transcription regulator, HTH motif [PS00846] (47-65)
  IPR036388 Winged helix-like DNA-binding domain superfamily [G3DSA:1.10.10.10] (2-107)
  IPR036390 Winged helix DNA-binding domain superfamily [SSF46785] (13-90)
  IPR051081 HTH-type Metal-responsive Transcriptional Regulators [PTHR33154] (16-106)

pLDDT: mean 91.12, std 9.68, range [46.62, 98.19]

Solvent-accessible surface area (backbone atoms only — not comparable to full-atom values): 6232 Å² total; per-residue (Å²): 128,70,75,63,56,56,53,54,53,50,50,55,50,41,48,63,77,41,43,54,47,52,61,44,62,71,33,73,67,47,46,50,52,51,51,52,46,62,71,26,70,89,76,54,80,43,33,65,67,54,51,19,70,77,66,78,43,52,62,68,56,48,53,52,44,51,48,47,33,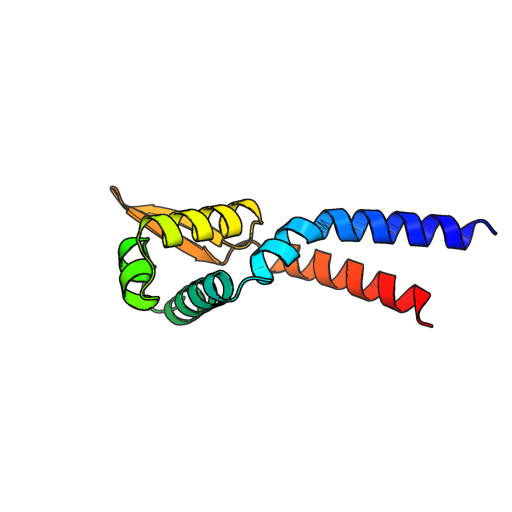34,75,41,43,48,28,46,70,49,76,60,90,94,43,52,32,46,43,83,33,59,62,64,64,55,49,52,54,54,49,51,42,52,56,55,55,51,68,73,78,109

Radius of gyration: 17.38 Å; Cα contacts (8 Å, |Δi|>4): 97; chains: 1; bounding box: 45×22×52 Å

Secondary structure (DSSP, 8-state):
--HHHHHHHHHHHHHHHHHHHHHHHT-HHHHHHHHHHHHHTTT--EEHHHHHHHHT--HHHHHHHHHHHHHTTSEEEEEETTEEEEEE--HHHHHHHHHHHHHHHHHHH-

Sequence (110 aa):
MSKQSDLSEQINHDFSEVTDLLVALGDKKRLEILSKLITAYHQEPLCVKDLTELTNLSRPAVSHHLKILKDAGIINYTKQGTQSYYYIDNVQSNIDKMQHLTNDLLKITC